Protein AF-A0A7Y8HJM2-F1 (afdb_monomer)

Foldseek 3Di:
DDDDDDPDPVRVVVVVVVVVCCQQPPFFDVVVVRDHNVVVVVVVVVVVVVVVVVVVVVVVVVVVVVVD

Structure (mmCIF, N/CA/C/O backbone):
data_AF-A0A7Y8HJM2-F1
#
_entry.id   AF-A0A7Y8HJM2-F1
#
loop_
_atom_site.group_PDB
_atom_site.id
_atom_site.type_symbol
_atom_site.label_atom_id
_atom_site.label_alt_id
_atom_site.label_comp_id
_atom_site.label_asym_id
_atom_site.label_entity_id
_atom_site.label_seq_id
_atom_site.pdbx_PDB_ins_code
_atom_site.Cartn_x
_atom_site.Cartn_y
_atom_site.Cartn_z
_atom_site.occupancy
_atom_site.B_iso_or_equiv
_atom_site.auth_seq_id
_atom_site.auth_comp_id
_atom_site.auth_asym_id
_atom_site.auth_atom_id
_atom_site.pdbx_PDB_model_num
ATOM 1 N N . ILE A 1 1 ? -18.784 2.663 5.411 1.00 57.59 1 ILE A N 1
ATOM 2 C CA . ILE A 1 1 ? -17.521 2.513 6.172 1.00 57.59 1 ILE A CA 1
ATOM 3 C C . ILE A 1 1 ? -17.901 1.934 7.522 1.00 57.59 1 ILE A C 1
ATOM 5 O O . ILE A 1 1 ? -18.774 2.509 8.158 1.00 57.59 1 ILE A O 1
ATOM 9 N N . TYR A 1 2 ? -17.338 0.784 7.895 1.00 72.38 2 TYR A N 1
ATOM 10 C CA . TYR A 1 2 ? -17.489 0.240 9.246 1.00 72.38 2 TYR A CA 1
ATOM 11 C C . TYR A 1 2 ? -16.430 0.882 10.138 1.00 72.38 2 TYR A C 1
ATOM 13 O O . TYR A 1 2 ? -15.258 0.915 9.767 1.00 72.38 2 TYR A O 1
ATOM 21 N N . LEU A 1 3 ? -16.858 1.428 11.273 1.00 78.38 3 LEU A N 1
ATOM 22 C CA . LEU A 1 3 ? -15.961 1.913 12.310 1.00 78.38 3 LEU A CA 1
ATOM 23 C C . LEU A 1 3 ? -15.827 0.794 13.340 1.00 78.38 3 LEU A C 1
ATOM 25 O O . LEU A 1 3 ? -16.819 0.413 13.955 1.00 78.38 3 LEU A O 1
ATOM 29 N N . ASN A 1 4 ? -14.626 0.242 13.477 1.00 81.94 4 ASN A N 1
ATOM 30 C CA . ASN A 1 4 ? -14.347 -0.726 14.528 1.00 81.94 4 ASN A CA 1
ATOM 31 C C . ASN A 1 4 ? -14.092 0.032 15.831 1.00 81.94 4 ASN A C 1
ATOM 33 O O . ASN A 1 4 ? -13.310 0.986 15.853 1.00 81.94 4 ASN A O 1
ATOM 37 N N . GLU A 1 5 ? -14.740 -0.398 16.907 1.00 88.94 5 GLU A N 1
ATOM 38 C CA . GLU A 1 5 ? -14.355 0.017 18.250 1.00 88.94 5 GLU A CA 1
ATOM 39 C C . GLU A 1 5 ? -13.110 -0.767 18.662 1.00 88.94 5 GLU A C 1
ATOM 41 O O . GLU A 1 5 ? -13.035 -1.984 18.494 1.00 88.94 5 GLU A O 1
ATOM 46 N N . TYR A 1 6 ? -12.111 -0.052 19.171 1.00 91.88 6 TYR A N 1
ATOM 47 C CA . TYR A 1 6 ? -10.847 -0.634 19.595 1.00 91.88 6 TYR A CA 1
ATOM 48 C C . TYR A 1 6 ? -10.690 -0.472 21.097 1.00 91.88 6 TYR A C 1
ATOM 50 O O . TYR A 1 6 ? -10.722 0.641 21.616 1.00 91.88 6 TYR A O 1
ATOM 58 N N . GLU A 1 7 ? -10.433 -1.584 21.778 1.00 91.50 7 GLU A N 1
ATOM 59 C CA . GLU A 1 7 ? -10.200 -1.608 23.226 1.00 91.50 7 GLU A CA 1
ATOM 60 C C . GLU A 1 7 ? -8.906 -0.880 23.625 1.00 91.50 7 GLU A C 1
ATOM 62 O O . GLU A 1 7 ? -8.757 -0.416 24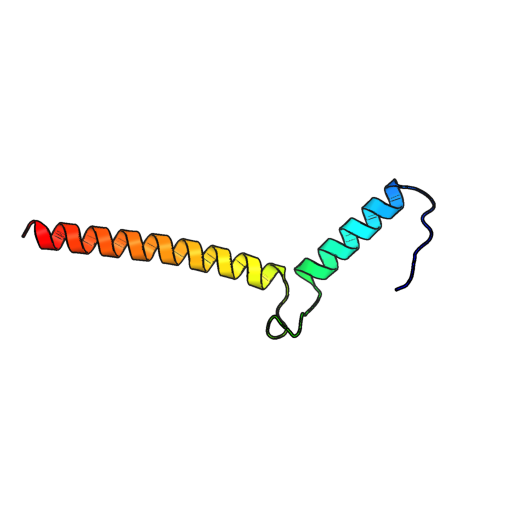.753 1.00 91.50 7 GLU A O 1
ATOM 67 N N . SER A 1 8 ? -7.944 -0.768 22.701 1.00 95.62 8 SER A N 1
ATOM 68 C CA . SER A 1 8 ? -6.700 -0.033 22.919 1.00 95.62 8 SER A CA 1
ATOM 69 C C . SER A 1 8 ? -6.086 0.484 21.619 1.00 95.62 8 SER A C 1
ATOM 71 O O . SER A 1 8 ? -6.283 -0.070 20.535 1.00 95.62 8 SER A O 1
ATOM 73 N N . VAL A 1 9 ? -5.237 1.508 21.745 1.00 95.12 9 VAL A N 1
ATOM 74 C CA . VAL A 1 9 ? -4.417 2.022 20.633 1.00 95.12 9 VAL A CA 1
ATOM 75 C C . VAL A 1 9 ? -3.490 0.939 20.073 1.00 95.12 9 VAL A C 1
ATOM 77 O O . VAL A 1 9 ? -3.221 0.917 18.874 1.00 95.12 9 VAL A O 1
ATOM 80 N N . SER A 1 10 ? -3.004 0.027 20.918 1.00 96.81 10 SER A N 1
ATOM 81 C CA . SER A 1 10 ? -2.163 -1.090 20.479 1.00 96.81 10 SER A CA 1
ATOM 82 C C . SER A 1 10 ? -2.921 -2.022 19.539 1.00 96.81 10 SER A C 1
ATOM 84 O O . SER A 1 10 ? -2.381 -2.381 18.495 1.00 96.81 10 SER A O 1
ATOM 86 N N . LYS A 1 11 ? -4.184 -2.342 19.856 1.00 96.12 11 LYS A N 1
ATOM 87 C CA . LYS A 1 11 ? -5.010 -3.202 19.002 1.00 96.12 11 LYS A CA 1
ATOM 88 C C . LYS A 1 11 ? -5.320 -2.548 17.657 1.00 96.12 11 LYS A C 1
ATOM 90 O O . LYS A 1 11 ? -5.178 -3.184 16.620 1.00 96.12 11 LYS A O 1
ATOM 95 N N . LEU A 1 12 ? -5.631 -1.250 17.665 1.00 94.50 12 LEU A N 1
ATOM 96 C CA . LEU A 1 12 ? -5.788 -0.464 16.438 1.00 94.50 12 LEU A CA 1
ATOM 97 C C . LEU A 1 12 ? -4.532 -0.525 15.555 1.00 94.50 12 LEU A C 1
ATOM 99 O O . LEU A 1 12 ? -4.633 -0.714 14.346 1.00 94.50 12 LEU A O 1
ATOM 103 N N . LYS A 1 13 ? -3.340 -0.363 16.142 1.00 96.62 13 LYS A N 1
ATOM 104 C CA . LYS A 1 13 ? -2.076 -0.404 15.390 1.00 96.62 13 LYS A CA 1
ATOM 105 C C . LYS A 1 13 ? -1.816 -1.768 14.754 1.00 96.62 13 LYS A C 1
ATOM 107 O O . LYS A 1 13 ? -1.329 -1.808 13.627 1.00 96.62 13 LYS A O 1
ATOM 112 N N . GLU A 1 14 ? -2.111 -2.850 15.470 1.00 96.94 14 GLU A N 1
ATOM 113 C CA . GLU A 1 14 ? -1.984 -4.216 14.953 1.00 96.94 14 GLU A CA 1
ATOM 114 C C . GLU A 1 14 ? -2.911 -4.430 13.752 1.00 96.94 14 GLU A C 1
ATOM 116 O O . GLU A 1 14 ? -2.442 -4.760 12.666 1.00 96.94 14 GLU A O 1
ATOM 121 N N . ASP A 1 15 ? -4.194 -4.107 13.897 1.00 95.31 15 ASP A N 1
ATOM 122 C CA . ASP A 1 15 ? -5.174 -4.308 12.830 1.00 95.31 15 ASP A CA 1
ATOM 123 C C . ASP A 1 15 ? -4.887 -3.428 11.600 1.00 95.31 15 ASP A C 1
ATOM 125 O O . ASP A 1 15 ? -5.041 -3.868 10.459 1.00 95.31 15 ASP A O 1
ATOM 129 N N . VAL A 1 16 ? -4.424 -2.187 11.799 1.00 95.81 16 VAL A N 1
ATOM 130 C CA . VAL A 1 16 ? -3.995 -1.313 10.692 1.00 95.81 16 VAL A CA 1
ATOM 131 C C . VAL A 1 16 ? -2.786 -1.903 9.970 1.00 95.81 16 VAL A C 1
ATOM 133 O O . VAL A 1 16 ? -2.741 -1.878 8.739 1.00 95.81 16 VAL A O 1
ATOM 136 N N . LYS A 1 17 ? -1.812 -2.449 10.706 1.00 97.75 17 LYS A N 1
ATOM 137 C CA . LYS A 1 17 ? -0.647 -3.113 10.115 1.00 97.75 17 LYS A CA 1
ATOM 138 C C . LYS A 1 17 ? -1.078 -4.315 9.272 1.00 97.75 17 LYS A C 1
ATOM 140 O O . LYS A 1 17 ? -0.632 -4.436 8.131 1.00 97.75 17 LYS A O 1
ATOM 145 N N . ASP A 1 18 ? -1.970 -5.147 9.797 1.00 97.69 18 ASP A N 1
ATOM 146 C CA . ASP A 1 18 ? -2.486 -6.322 9.093 1.00 97.69 18 ASP A CA 1
ATOM 147 C C . ASP A 1 18 ? -3.285 -5.934 7.844 1.00 97.69 18 ASP A C 1
ATOM 149 O O . ASP A 1 18 ? -3.134 -6.549 6.783 1.00 97.69 18 ASP A O 1
ATOM 153 N N . TYR A 1 19 ? -4.087 -4.868 7.930 1.00 96.75 19 TYR A N 1
ATOM 154 C CA . TYR A 1 19 ? -4.811 -4.336 6.779 1.00 96.75 19 TYR A CA 1
ATOM 155 C C . TYR A 1 19 ? -3.865 -3.809 5.698 1.00 96.75 19 TYR A C 1
ATOM 157 O O . TYR A 1 19 ? -4.075 -4.098 4.519 1.00 96.75 19 TYR A O 1
ATOM 165 N N . ILE A 1 20 ? -2.819 -3.064 6.073 1.00 98.12 20 ILE A N 1
ATOM 166 C CA . ILE A 1 20 ? -1.816 -2.564 5.123 1.00 98.12 20 ILE A CA 1
ATOM 167 C C . ILE A 1 20 ? -1.120 -3.739 4.434 1.00 98.12 20 ILE A C 1
ATOM 169 O O . ILE A 1 20 ? -1.009 -3.733 3.211 1.00 98.12 20 ILE A O 1
ATOM 173 N N . GLU A 1 21 ? -0.714 -4.764 5.183 1.00 98.56 21 GLU A N 1
ATOM 174 C CA . GLU A 1 21 ? -0.079 -5.966 4.635 1.00 98.56 21 GLU A CA 1
ATOM 175 C C . GLU A 1 21 ? -0.999 -6.692 3.641 1.00 98.56 21 GLU A C 1
ATOM 177 O O . GLU A 1 21 ? -0.596 -7.025 2.523 1.00 98.56 21 GLU A O 1
ATOM 182 N N . PHE A 1 22 ? -2.270 -6.879 4.003 1.00 98.50 22 PHE A N 1
ATOM 183 C CA . PHE A 1 22 ? -3.275 -7.439 3.102 1.00 98.50 22 PHE A CA 1
ATOM 184 C C . PHE A 1 22 ? -3.456 -6.584 1.841 1.00 98.50 22 PHE A C 1
ATOM 186 O O . PHE A 1 22 ? -3.418 -7.115 0.728 1.00 98.50 22 PHE A O 1
ATOM 193 N N . TYR A 1 23 ? -3.645 -5.275 1.997 1.00 98.12 23 TYR A N 1
ATOM 194 C CA . TYR A 1 23 ? -3.877 -4.357 0.885 1.00 98.12 23 TYR A CA 1
ATOM 195 C C . TYR A 1 23 ? -2.708 -4.382 -0.101 1.00 98.12 23 TYR A C 1
ATOM 197 O O . TYR A 1 23 ? -2.905 -4.488 -1.307 1.00 98.12 23 TYR A O 1
ATOM 205 N N . ASN A 1 24 ? -1.491 -4.340 0.428 1.00 98.38 24 ASN A N 1
ATOM 206 C CA . ASN A 1 24 ? -0.268 -4.248 -0.346 1.00 98.38 24 ASN A CA 1
ATOM 207 C C . ASN A 1 24 ? 0.081 -5.561 -1.063 1.00 98.38 24 ASN A C 1
ATOM 209 O O . ASN A 1 24 ? 0.454 -5.527 -2.239 1.00 98.38 24 ASN A O 1
ATOM 213 N N . ASN A 1 25 ? -0.061 -6.708 -0.388 1.00 98.44 25 ASN A N 1
ATOM 214 C CA . ASN A 1 25 ? 0.480 -7.990 -0.862 1.00 98.44 25 ASN A CA 1
ATOM 215 C C . ASN A 1 25 ? -0.571 -9.022 -1.296 1.00 98.44 25 ASN A C 1
ATOM 217 O O . ASN A 1 25 ? -0.227 -10.044 -1.903 1.00 98.44 25 ASN A O 1
ATOM 221 N N . LYS A 1 26 ? -1.852 -8.808 -0.984 1.00 98.19 26 LYS A N 1
ATOM 222 C CA . LYS A 1 26 ? -2.915 -9.796 -1.238 1.00 98.19 26 LYS A CA 1
ATOM 223 C C . LYS A 1 26 ? -4.079 -9.230 -2.043 1.00 98.19 26 LYS A C 1
ATOM 225 O O . LYS A 1 26 ? -4.634 -9.960 -2.858 1.00 98.19 26 LYS A O 1
ATOM 230 N N . ARG A 1 27 ? -4.441 -7.960 -1.848 1.00 97.69 27 ARG A N 1
ATOM 231 C CA . ARG A 1 27 ? -5.578 -7.338 -2.533 1.00 97.69 27 ARG A CA 1
ATOM 232 C C . ARG A 1 27 ? -5.249 -7.030 -3.993 1.00 97.69 27 ARG A C 1
ATOM 234 O O . ARG A 1 27 ? -4.306 -6.303 -4.286 1.00 97.69 27 ARG A O 1
ATOM 241 N N . PHE A 1 28 ? -6.082 -7.531 -4.897 1.00 98.25 28 PHE A N 1
ATOM 242 C CA . PHE A 1 28 ? -6.071 -7.121 -6.2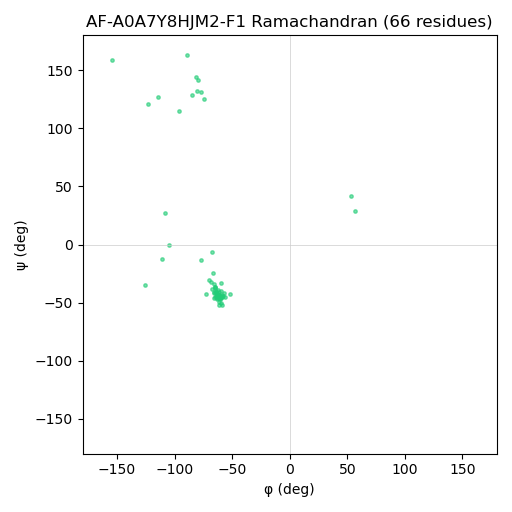97 1.00 98.25 28 PHE A CA 1
ATOM 243 C C . PHE A 1 28 ? -6.794 -5.788 -6.472 1.00 98.25 28 PHE A C 1
ATOM 245 O O . PHE A 1 28 ? -7.814 -5.538 -5.821 1.00 98.25 28 PHE A O 1
ATOM 252 N N . HIS A 1 29 ? -6.268 -4.938 -7.350 1.00 97.69 29 HIS A N 1
ATOM 253 C CA . HIS A 1 29 ? -6.837 -3.625 -7.618 1.00 97.69 29 HIS A CA 1
ATOM 254 C C . HIS A 1 29 ? -7.160 -3.476 -9.107 1.00 97.69 29 HIS A C 1
ATOM 256 O O . HIS A 1 29 ? -6.270 -3.576 -9.947 1.00 97.69 29 HIS A O 1
ATOM 262 N N . GLU A 1 30 ? -8.426 -3.220 -9.440 1.00 97.38 30 GLU A N 1
ATOM 263 C CA . GLU A 1 30 ? -8.902 -3.127 -10.830 1.00 97.38 30 GLU A CA 1
ATOM 264 C C . GLU A 1 30 ? -8.154 -2.051 -11.627 1.00 97.38 30 GLU A C 1
ATOM 266 O O . GLU A 1 30 ? -7.667 -2.321 -12.718 1.00 97.38 30 GLU A O 1
ATOM 271 N N . SER A 1 31 ? -7.943 -0.865 -11.042 1.00 97.88 31 SER A N 1
ATOM 272 C CA . SER A 1 31 ? -7.175 0.210 -11.695 1.00 97.88 31 SER A CA 1
ATOM 273 C C . SER A 1 31 ? -5.681 -0.095 -11.882 1.00 97.88 31 SER A C 1
ATOM 275 O O . SER A 1 31 ? -4.965 0.727 -12.445 1.00 97.88 31 SER A O 1
ATOM 277 N N . LEU A 1 32 ? -5.189 -1.215 -11.344 1.00 97.81 32 LEU A N 1
ATOM 278 C CA . LEU A 1 32 ? -3.823 -1.712 -11.523 1.00 97.81 32 LEU A CA 1
ATOM 279 C C . LEU A 1 32 ? -3.810 -2.961 -12.417 1.00 97.81 32 LEU A C 1
ATOM 281 O O . LEU A 1 32 ? -2.947 -3.821 -12.251 1.00 97.81 32 LEU A O 1
ATOM 285 N N . ASP A 1 33 ? -4.787 -3.097 -13.316 1.00 97.75 33 ASP A N 1
ATOM 286 C CA . ASP A 1 33 ? -4.996 -4.283 -14.156 1.00 97.75 33 ASP A CA 1
ATOM 287 C C . ASP A 1 33 ? -5.082 -5.571 -13.329 1.00 97.75 33 ASP A C 1
ATOM 289 O O . ASP A 1 33 ? -4.471 -6.589 -13.658 1.00 97.75 33 ASP A O 1
ATOM 293 N N . TYR A 1 34 ? -5.791 -5.505 -12.200 1.00 97.88 34 TYR A N 1
ATOM 294 C CA . TYR A 1 34 ? -5.905 -6.607 -11.244 1.00 97.88 34 TYR A CA 1
ATOM 295 C C . TYR A 1 34 ? -4.554 -7.112 -10.712 1.00 97.88 34 TYR A C 1
ATOM 297 O O . TYR A 1 34 ? -4.441 -8.270 -10.322 1.00 97.88 34 TYR A O 1
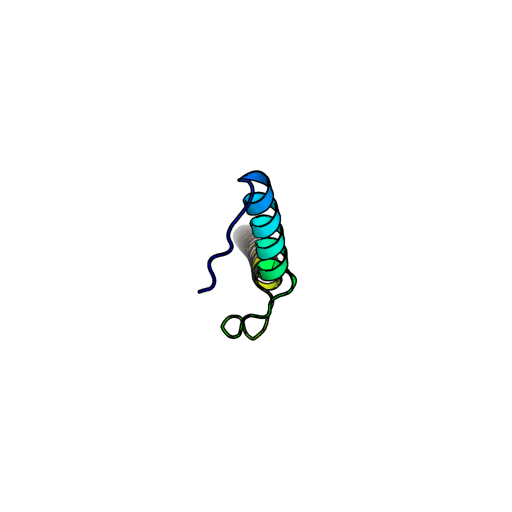ATOM 305 N N . LYS A 1 35 ? -3.531 -6.255 -10.638 1.00 98.38 35 LYS A N 1
ATOM 306 C CA . LYS A 1 35 ? -2.278 -6.542 -9.918 1.00 98.38 35 LYS A CA 1
ATOM 307 C C . LYS A 1 35 ? -2.374 -6.107 -8.463 1.00 98.38 35 LYS A C 1
ATOM 309 O O . LYS A 1 35 ? -3.236 -5.305 -8.083 1.00 98.38 35 LYS A O 1
ATOM 314 N N . LYS A 1 36 ? -1.464 -6.625 -7.640 1.00 98.56 36 LYS A N 1
ATOM 315 C CA . LYS A 1 36 ? -1.314 -6.171 -6.254 1.00 98.56 36 LYS A CA 1
ATOM 316 C C . LYS A 1 36 ? -0.478 -4.889 -6.200 1.00 98.56 36 LYS A C 1
ATOM 318 O O . LYS A 1 36 ? 0.496 -4.775 -6.950 1.00 98.56 36 LYS A O 1
ATOM 323 N N . PRO A 1 37 ? -0.779 -3.949 -5.287 1.00 98.62 37 PRO A N 1
ATOM 324 C CA . PRO A 1 37 ? -0.017 -2.709 -5.157 1.00 98.62 37 PRO A CA 1
ATOM 325 C C . PRO A 1 37 ? 1.500 -2.916 -5.030 1.00 98.62 37 PRO A C 1
ATOM 327 O O . PRO A 1 37 ? 2.267 -2.231 -5.710 1.00 98.62 37 PRO A O 1
ATOM 330 N N . MET A 1 38 ? 1.951 -3.897 -4.238 1.00 98.38 38 MET A N 1
ATOM 331 C CA . MET A 1 38 ? 3.390 -4.155 -4.089 1.00 98.38 38 MET A CA 1
ATOM 332 C C . MET A 1 38 ? 4.040 -4.703 -5.353 1.00 98.38 38 MET A C 1
ATOM 334 O O . MET A 1 38 ? 5.191 -4.372 -5.625 1.00 98.38 38 MET A O 1
ATOM 338 N N . GLU A 1 39 ? 3.328 -5.487 -6.163 1.00 98.31 39 GLU A N 1
ATOM 339 C CA . GLU A 1 39 ? 3.860 -5.962 -7.446 1.00 98.31 39 GLU A CA 1
ATOM 340 C C . GLU A 1 39 ? 4.130 -4.785 -8.385 1.00 98.31 39 GLU A C 1
ATOM 342 O O . GLU A 1 39 ? 5.193 -4.713 -9.003 1.00 98.31 39 GLU A O 1
ATOM 347 N N . VAL A 1 40 ? 3.203 -3.825 -8.453 1.00 98.31 40 VAL A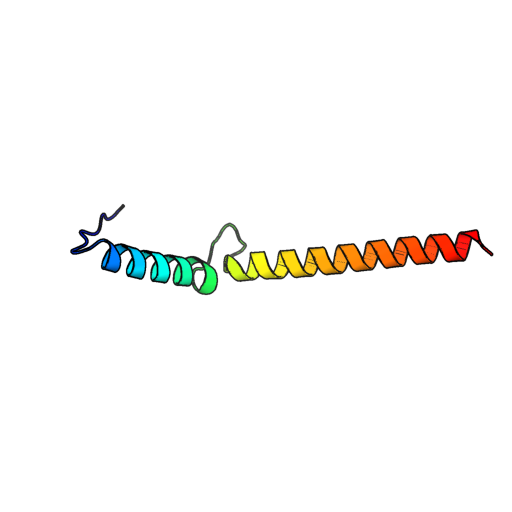 N 1
ATOM 348 C CA . VAL A 1 40 ? 3.368 -2.607 -9.259 1.00 98.31 40 VAL A CA 1
ATOM 349 C C . VAL A 1 40 ? 4.552 -1.777 -8.763 1.00 98.31 40 VAL A C 1
ATOM 351 O O . VAL A 1 40 ? 5.377 -1.350 -9.572 1.00 98.31 40 VAL A O 1
ATOM 354 N N . TYR A 1 41 ? 4.682 -1.597 -7.446 1.00 98.00 41 TYR A N 1
ATOM 355 C CA . TYR A 1 41 ? 5.803 -0.870 -6.846 1.00 98.00 41 TYR A CA 1
ATOM 356 C C . TYR A 1 41 ? 7.160 -1.530 -7.139 1.00 98.00 41 TYR A C 1
ATOM 358 O O . TYR A 1 41 ? 8.083 -0.875 -7.617 1.00 98.00 41 TYR A O 1
ATOM 366 N N . PHE A 1 42 ? 7.299 -2.839 -6.917 1.00 98.00 42 PHE A N 1
ATOM 367 C CA . PHE A 1 42 ? 8.563 -3.530 -7.191 1.00 98.00 42 PHE A CA 1
ATOM 368 C C . PHE A 1 42 ? 8.918 -3.533 -8.679 1.00 98.00 42 PHE A C 1
ATOM 370 O O . PHE A 1 42 ? 10.091 -3.402 -9.033 1.00 98.00 42 PHE A O 1
ATOM 377 N N . ASN A 1 43 ? 7.925 -3.649 -9.561 1.00 97.69 43 ASN A N 1
ATOM 378 C CA . ASN A 1 43 ? 8.161 -3.587 -10.999 1.00 97.69 43 ASN A CA 1
ATOM 379 C C . ASN A 1 43 ? 8.610 -2.191 -11.446 1.00 97.69 43 ASN A C 1
ATOM 381 O O . ASN A 1 43 ? 9.512 -2.095 -12.277 1.00 97.69 43 ASN A O 1
ATOM 385 N N . SER A 1 44 ? 8.061 -1.117 -10.870 1.00 97.00 44 SER A N 1
ATOM 386 C CA . SER A 1 44 ? 8.504 0.244 -11.194 1.00 97.00 44 SER A CA 1
ATOM 387 C C . SER A 1 44 ? 9.951 0.498 -10.759 1.00 97.00 44 SER A C 1
ATOM 389 O O . SER A 1 44 ? 10.710 1.117 -11.503 1.00 97.00 44 SER A O 1
ATOM 391 N N . MET A 1 45 ? 10.382 -0.054 -9.618 1.00 97.31 45 MET A N 1
ATOM 392 C CA . MET A 1 45 ? 11.785 0.020 -9.194 1.00 97.31 45 MET A CA 1
ATOM 393 C C . MET A 1 45 ? 12.724 -0.683 -10.181 1.00 97.31 45 MET A C 1
ATOM 395 O O . MET A 1 45 ? 13.726 -0.095 -10.582 1.00 97.31 45 MET A O 1
ATOM 399 N N . LYS A 1 46 ? 12.369 -1.889 -10.643 1.00 96.25 46 LYS A N 1
ATOM 400 C CA . LYS A 1 46 ? 13.161 -2.621 -11.649 1.00 96.25 46 LYS A CA 1
ATOM 401 C C . LYS A 1 46 ? 13.266 -1.857 -12.967 1.00 96.25 46 LYS A C 1
ATOM 403 O O . LYS A 1 46 ? 14.348 -1.776 -13.539 1.00 96.25 46 LYS A O 1
ATOM 408 N N . ILE A 1 47 ? 12.162 -1.271 -13.433 1.00 96.19 47 ILE A N 1
ATOM 409 C CA . ILE A 1 47 ? 12.149 -0.438 -14.645 1.00 96.19 47 ILE A CA 1
ATOM 410 C C . ILE A 1 47 ? 13.072 0.771 -14.461 1.00 96.19 47 ILE A C 1
ATOM 412 O O . ILE A 1 47 ? 13.872 1.076 -15.340 1.00 96.19 47 ILE A O 1
ATOM 416 N N . ASN A 1 48 ? 13.024 1.429 -13.302 1.00 95.19 48 ASN A N 1
ATOM 417 C CA . ASN A 1 48 ? 13.898 2.565 -13.014 1.00 95.19 48 ASN A CA 1
ATOM 418 C C . ASN A 1 48 ? 15.384 2.175 -13.011 1.00 95.19 48 ASN A C 1
ATOM 420 O O . ASN A 1 48 ? 16.215 2.938 -13.500 1.00 95.19 48 ASN A O 1
ATOM 424 N N . GLU A 1 49 ? 15.733 1.005 -12.477 1.00 95.44 49 GLU A N 1
ATOM 425 C CA . GLU A 1 49 ? 17.104 0.480 -12.517 1.00 95.44 49 GLU A CA 1
ATOM 426 C C . GLU A 1 49 ? 17.555 0.168 -13.946 1.00 95.44 49 GLU A C 1
ATOM 428 O O . GLU A 1 49 ? 18.640 0.585 -14.353 1.00 95.44 49 GLU A O 1
ATOM 433 N N . GLN A 1 50 ? 16.705 -0.493 -14.733 1.00 94.69 50 GLN A N 1
ATOM 434 C CA . GLN A 1 50 ? 16.970 -0.779 -16.144 1.00 94.69 50 GLN A CA 1
ATOM 435 C C . GLN A 1 50 ? 17.168 0.508 -16.947 1.00 94.69 50 GLN A C 1
ATOM 437 O O . GLN A 1 50 ? 18.134 0.617 -17.694 1.00 94.69 50 GLN A O 1
ATOM 442 N N . ASN A 1 51 ? 16.325 1.518 -16.731 1.00 94.81 51 ASN A N 1
ATOM 443 C CA . ASN A 1 51 ? 16.438 2.809 -17.408 1.00 94.81 51 ASN A CA 1
ATOM 444 C C . ASN A 1 51 ? 17.767 3.510 -17.093 1.00 94.81 51 ASN A C 1
ATOM 446 O O . ASN A 1 51 ? 18.401 4.052 -17.997 1.00 94.81 51 ASN A O 1
ATOM 450 N N . LYS A 1 52 ? 18.227 3.461 -15.834 1.00 94.31 52 LYS A N 1
ATOM 451 C CA . LYS A 1 52 ? 19.543 3.999 -15.446 1.00 94.31 52 LYS A CA 1
ATOM 452 C C . LYS A 1 52 ? 20.686 3.269 -16.153 1.00 94.31 52 LYS A C 1
ATOM 454 O O . LYS A 1 52 ? 21.623 3.915 -16.615 1.00 94.31 52 LYS A O 1
ATOM 459 N N . LEU A 1 53 ? 20.609 1.940 -16.245 1.00 93.62 53 LEU A N 1
ATOM 460 C CA . LEU A 1 53 ? 21.614 1.124 -16.932 1.00 93.62 53 LEU A CA 1
ATOM 461 C C . LEU A 1 53 ? 21.647 1.419 -18.436 1.00 93.62 53 LEU A C 1
ATOM 463 O O . LEU A 1 53 ? 22.726 1.624 -18.989 1.00 93.62 53 LEU A O 1
ATOM 467 N N . SER A 1 54 ? 20.485 1.499 -19.086 1.00 93.38 54 SER A N 1
ATOM 468 C CA . SER A 1 54 ? 20.379 1.844 -20.507 1.00 93.38 54 SER A CA 1
ATOM 469 C C . SER A 1 54 ? 20.958 3.229 -20.787 1.00 93.38 54 SER A C 1
ATOM 471 O O . SER A 1 54 ? 21.807 3.363 -21.664 1.00 93.38 54 SER A O 1
ATOM 473 N N . GLN A 1 55 ? 20.601 4.231 -19.977 1.00 92.62 55 GLN A N 1
ATOM 474 C CA . GLN A 1 55 ? 21.147 5.584 -20.097 1.00 92.62 55 GLN A CA 1
ATOM 475 C C . GLN A 1 55 ? 22.675 5.599 -19.944 1.00 92.62 55 GLN A C 1
ATOM 477 O O . GLN A 1 55 ? 23.377 6.274 -20.697 1.00 92.62 55 GLN A O 1
ATOM 482 N N . PHE A 1 56 ? 23.214 4.853 -18.975 1.00 93.69 56 PHE A N 1
ATOM 483 C CA . PHE A 1 56 ? 24.660 4.738 -18.797 1.00 93.69 56 PHE A CA 1
ATOM 484 C C . PHE A 1 56 ? 25.341 4.114 -20.025 1.00 93.69 56 PHE A C 1
ATOM 486 O O . PHE A 1 56 ? 26.348 4.640 -20.501 1.00 93.69 56 PHE A O 1
ATOM 493 N N . ASN A 1 57 ? 24.780 3.026 -20.556 1.00 92.44 57 ASN A N 1
ATOM 494 C CA . ASN A 1 57 ? 25.330 2.320 -21.713 1.00 92.44 57 ASN A CA 1
ATOM 495 C C . ASN A 1 57 ? 25.287 3.170 -22.988 1.00 92.44 57 ASN A C 1
ATOM 497 O O . ASN A 1 57 ? 26.260 3.189 -23.746 1.00 92.44 57 ASN A O 1
ATOM 501 N N . GLU A 1 58 ? 24.195 3.900 -23.211 1.00 92.25 58 GLU A N 1
ATOM 502 C CA . GLU A 1 58 ? 24.079 4.860 -24.310 1.00 92.25 58 GLU A CA 1
ATOM 503 C C . GLU A 1 58 ? 25.170 5.927 -24.198 1.00 92.25 58 GLU A C 1
ATOM 505 O O . GLU A 1 58 ? 25.964 6.094 -25.124 1.00 92.25 58 GLU A O 1
ATOM 510 N N . ASN A 1 59 ? 25.300 6.568 -23.033 1.00 92.31 59 ASN A N 1
ATOM 511 C CA . ASN A 1 59 ? 26.323 7.588 -22.788 1.00 92.31 59 ASN A CA 1
ATOM 512 C C . ASN A 1 59 ? 27.748 7.061 -23.018 1.00 92.31 59 ASN A C 1
ATOM 514 O O . ASN A 1 59 ? 28.582 7.753 -23.607 1.00 92.31 59 ASN A O 1
ATOM 518 N N . TYR A 1 60 ? 28.037 5.835 -22.571 1.00 91.62 60 TYR A N 1
ATOM 519 C CA . TYR A 1 60 ? 29.327 5.195 -22.818 1.00 91.62 60 TYR A CA 1
ATOM 520 C C . TYR A 1 60 ? 29.564 4.977 -24.316 1.00 91.62 60 TYR A C 1
ATOM 522 O O . TYR A 1 60 ? 30.632 5.330 -24.812 1.00 91.62 60 TYR A O 1
ATOM 530 N N . THR A 1 61 ? 28.562 4.465 -25.038 1.00 89.25 61 THR A N 1
ATOM 531 C CA . THR A 1 61 ? 28.625 4.204 -26.486 1.00 89.25 61 THR A CA 1
ATOM 532 C C . THR A 1 61 ? 28.875 5.485 -27.281 1.00 89.25 61 THR A C 1
ATOM 534 O O . THR A 1 61 ? 29.777 5.521 -28.117 1.00 89.25 61 THR A O 1
ATOM 537 N N . PHE A 1 62 ? 28.154 6.569 -26.980 1.00 90.50 62 PHE A N 1
ATOM 538 C CA . PHE A 1 62 ? 28.395 7.874 -27.608 1.00 90.50 62 PHE A CA 1
ATOM 539 C C . PHE A 1 62 ? 29.814 8.382 -27.3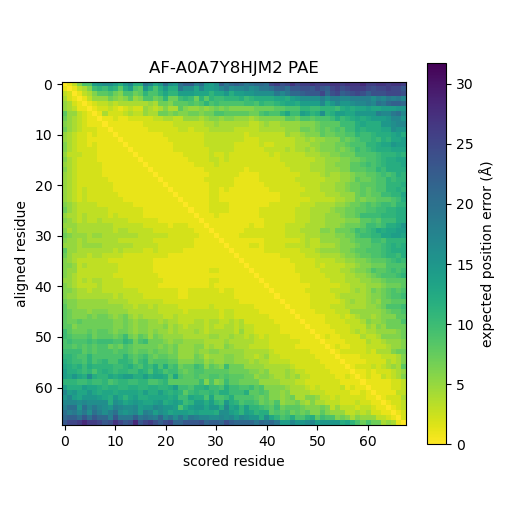37 1.00 90.50 62 PHE A C 1
ATOM 541 O O . PHE A 1 62 ? 30.478 8.886 -28.243 1.00 90.50 62 PHE A O 1
ATOM 548 N N . 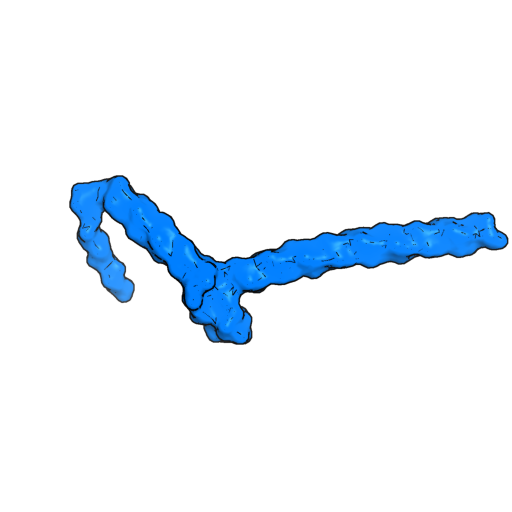LYS A 1 63 ? 30.322 8.194 -26.113 1.00 87.44 63 LYS A N 1
ATOM 549 C CA . LYS A 1 63 ? 31.689 8.586 -25.763 1.00 87.44 63 LYS A CA 1
ATOM 550 C C . LYS A 1 63 ? 32.732 7.808 -26.568 1.00 87.44 63 LYS 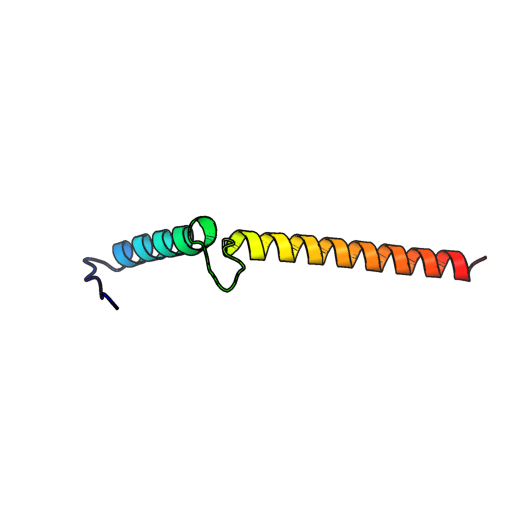A C 1
ATOM 552 O O . LYS A 1 63 ? 33.636 8.445 -27.099 1.00 87.44 63 LYS A O 1
ATOM 557 N N . VAL A 1 64 ? 32.620 6.480 -26.692 1.00 88.06 64 VAL A N 1
ATOM 558 C CA . VAL A 1 64 ? 33.585 5.696 -27.494 1.00 88.06 64 VAL A CA 1
ATOM 559 C C . VAL A 1 64 ? 33.515 6.023 -28.986 1.00 88.06 64 VAL A C 1
ATOM 561 O O . VAL A 1 64 ? 34.554 6.053 -29.633 1.00 88.06 64 VAL A O 1
ATOM 564 N N . GLN A 1 65 ? 32.335 6.338 -29.526 1.00 83.75 65 GLN A N 1
ATOM 565 C CA . GLN A 1 65 ? 32.199 6.771 -30.923 1.00 83.75 65 GLN A CA 1
ATOM 566 C C . GLN A 1 65 ? 32.782 8.168 -31.176 1.00 83.75 65 GLN A C 1
ATOM 568 O O . GLN A 1 65 ? 33.261 8.427 -32.269 1.00 83.75 65 GLN A O 1
ATOM 573 N N . SER A 1 66 ? 32.771 9.062 -30.182 1.00 78.56 66 SER A N 1
ATOM 574 C CA . SER A 1 66 ? 33.331 10.419 -30.316 1.00 78.56 66 SER A CA 1
ATOM 575 C C . SER A 1 66 ? 34.861 10.503 -30.245 1.00 78.56 66 SER A C 1
ATOM 577 O O . SER A 1 66 ? 35.422 11.556 -30.538 1.00 78.56 66 SER A O 1
ATOM 579 N N . VAL A 1 67 ? 35.533 9.431 -29.811 1.00 81.31 67 VAL A N 1
ATOM 580 C CA . VAL A 1 67 ? 37.002 9.374 -29.673 1.00 81.31 67 VAL A CA 1
ATOM 581 C C . VAL A 1 67 ? 37.685 8.556 -30.778 1.00 81.31 67 VAL A C 1
ATOM 583 O O . VAL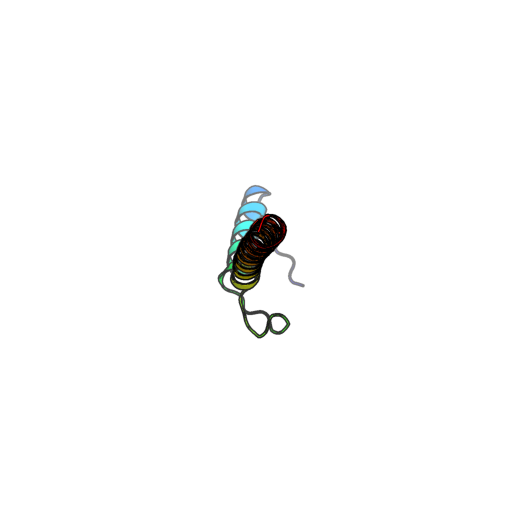 A 1 67 ? 38.909 8.436 -30.750 1.00 81.31 67 VAL A O 1
ATOM 586 N N . ALA A 1 68 ? 36.911 7.992 -31.711 1.00 64.31 68 ALA A N 1
ATOM 587 C CA . ALA A 1 68 ? 37.379 7.291 -32.910 1.00 64.31 68 ALA A CA 1
ATOM 588 C C . ALA A 1 68 ? 37.254 8.197 -34.142 1.00 64.31 68 ALA A C 1
ATOM 590 O O . ALA A 1 68 ? 38.148 8.110 -35.012 1.00 64.31 68 ALA A O 1
#

Mean predicted aligned error: 5.75 Å

Radius of gyration: 21.95 Å; Cα contacts (8 Å, |Δi|>4): 28; chains: 1; bounding box: 55×20×56 Å

Solvent-accessible surface area (backbone atoms only — not comparable to full-atom values): 3987 Å² total; per-residue (Å²): 135,87,82,80,88,63,98,39,73,68,56,47,53,51,53,51,51,53,48,50,51,41,48,32,73,66,36,64,33,71,97,54,80,57,36,30,56,46,57,56,53,56,52,51,53,52,50,53,53,51,52,52,53,51,52,50,52,50,54,50,50,53,52,58,62,74,77,110

pLDDT: mean 93.22, std 7.87, range [57.59, 98.62]

Secondary structure (DSSP, 8-state):
------S-HHHHHHHHHHHHHHHHHT--BGGGTTB-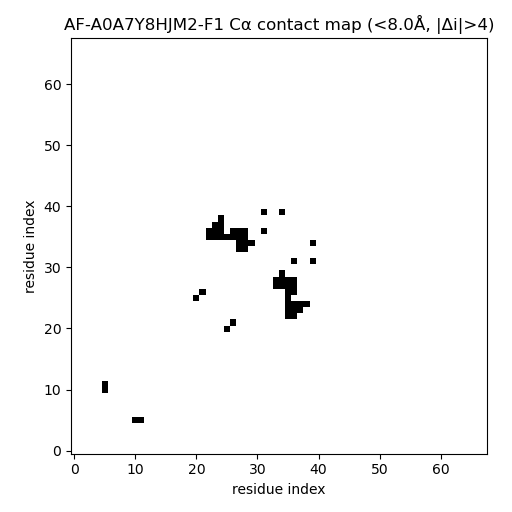HHHHHHHHHHHHHHHHHHHHHHHHHHHHHHT-

Sequence (68 aa):
IYLNEYESVSKLKEDVKDYIEFYNNKRFHESLDYKKPMEVYFNSMKINEQNKLSQFNENYTFKVQSVA